Protein AF-A0A2E3D501-F1 (afdb_monomer_lite)

Radius of gyration: 14.94 Å; chains: 1; bounding box: 32×20×45 Å

Sequence (81 aa):
MSAILYKRVDGEVKEFRVDAVRVHALLQDGYFASPELADADSNETGKLSNEEVREAAKEAGISNWKTAKIDTLKKKLNEQD

pLDDT: mean 78.24, std 8.76, range [47.16, 91.31]

Structure (mmCIF, N/CA/C/O backbone):
data_AF-A0A2E3D501-F1
#
_entry.id   AF-A0A2E3D501-F1
#
loop_
_atom_site.group_PDB
_atom_site.id
_atom_site.type_symbol
_atom_site.label_atom_id
_atom_site.label_alt_id
_atom_site.label_comp_id
_atom_site.label_asym_id
_atom_site.label_entity_id
_atom_site.label_seq_id
_atom_site.pdbx_PDB_ins_code
_atom_site.Cartn_x
_atom_site.Cartn_y
_atom_site.Cartn_z
_atom_site.occupancy
_atom_site.B_iso_or_equiv
_atom_site.auth_seq_id
_atom_site.auth_comp_id
_atom_site.auth_asym_id
_atom_site.auth_atom_id
_atom_site.pdbx_PDB_model_num
ATOM 1 N N . MET A 1 1 ? 3.101 -4.405 -25.337 1.00 70.31 1 MET A N 1
ATOM 2 C CA . MET A 1 1 ? 2.662 -3.098 -24.794 1.00 70.31 1 MET A CA 1
ATOM 3 C C . MET A 1 1 ? 3.406 -2.880 -23.486 1.00 70.31 1 MET A C 1
ATOM 5 O O . MET A 1 1 ? 3.513 -3.833 -22.729 1.00 70.31 1 MET A O 1
ATOM 9 N N . SER A 1 2 ? 3.962 -1.691 -23.248 1.00 82.50 2 SER A N 1
ATOM 10 C CA . SER A 1 2 ? 4.547 -1.342 -21.942 1.00 82.50 2 SER A CA 1
ATOM 11 C C . SER A 1 2 ? 3.656 -0.306 -21.273 1.00 82.50 2 SER A C 1
ATOM 13 O O . SER A 1 2 ? 3.052 0.506 -21.972 1.00 82.50 2 SER A O 1
ATOM 15 N N . ALA A 1 3 ? 3.555 -0.370 -19.953 1.00 86.44 3 ALA A N 1
ATOM 16 C CA . ALA A 1 3 ? 2.864 0.611 -19.132 1.00 86.44 3 ALA A CA 1
ATOM 17 C C . ALA A 1 3 ? 3.877 1.333 -18.245 1.00 86.44 3 ALA A C 1
ATOM 19 O O . ALA A 1 3 ? 4.981 0.835 -18.012 1.00 86.44 3 ALA A O 1
ATOM 20 N N . ILE A 1 4 ? 3.496 2.510 -17.772 1.00 90.25 4 ILE A N 1
ATOM 21 C CA . ILE A 1 4 ? 4.284 3.297 -16.834 1.00 90.25 4 ILE A CA 1
ATOM 22 C C . ILE A 1 4 ? 3.537 3.280 -15.507 1.00 90.25 4 ILE A C 1
ATOM 24 O O . ILE A 1 4 ? 2.337 3.545 -15.477 1.00 90.25 4 ILE A O 1
ATOM 28 N N . LEU A 1 5 ? 4.242 2.916 -14.442 1.00 90.31 5 LEU A N 1
ATOM 29 C CA . LEU A 1 5 ? 3.747 2.952 -13.073 1.00 90.31 5 LEU A CA 1
ATOM 30 C C . LEU A 1 5 ? 4.721 3.726 -12.189 1.00 90.31 5 LEU A C 1
ATOM 32 O O . LEU A 1 5 ? 5.911 3.808 -12.481 1.00 90.31 5 LEU A O 1
ATOM 36 N N . TYR A 1 6 ? 4.217 4.246 -11.082 1.00 88.06 6 TYR A N 1
ATOM 37 C CA . TYR A 1 6 ? 4.945 5.086 -10.141 1.00 88.06 6 TYR A CA 1
ATOM 38 C C . TYR A 1 6 ? 4.977 4.419 -8.772 1.00 88.06 6 TYR A C 1
ATOM 40 O O . TYR A 1 6 ? 4.011 3.771 -8.375 1.00 88.06 6 TYR A O 1
ATOM 48 N N . LYS A 1 7 ? 6.079 4.557 -8.040 1.00 85.62 7 LYS A N 1
ATOM 49 C CA . LYS A 1 7 ? 6.178 4.079 -6.657 1.00 85.62 7 LYS A CA 1
ATOM 50 C C . LYS A 1 7 ? 7.079 5.002 -5.858 1.00 85.62 7 LYS A C 1
ATOM 52 O O . LYS A 1 7 ? 8.102 5.451 -6.377 1.00 85.62 7 LYS A O 1
ATOM 57 N N . ARG A 1 8 ? 6.717 5.254 -4.602 1.00 81.62 8 ARG A N 1
ATOM 58 C CA . ARG A 1 8 ? 7.576 5.978 -3.671 1.00 81.62 8 ARG A CA 1
ATOM 59 C C . ARG A 1 8 ? 8.666 5.056 -3.137 1.00 81.62 8 ARG A C 1
ATOM 61 O O . ARG A 1 8 ? 8.374 3.964 -2.656 1.00 81.62 8 ARG A O 1
ATOM 68 N N . VAL A 1 9 ? 9.917 5.479 -3.267 1.00 79.56 9 VAL A N 1
ATOM 69 C CA . VAL A 1 9 ? 11.100 4.739 -2.819 1.00 79.56 9 VAL A CA 1
ATOM 70 C C . VAL A 1 9 ? 12.080 5.741 -2.224 1.00 79.56 9 VAL A C 1
ATOM 72 O O . VAL A 1 9 ? 12.525 6.638 -2.940 1.00 79.56 9 VAL A O 1
ATOM 75 N N . ASP A 1 10 ? 12.429 5.575 -0.948 1.00 77.19 10 ASP A N 1
ATOM 76 C CA . ASP A 1 10 ? 13.308 6.479 -0.193 1.00 77.19 10 ASP A CA 1
ATOM 77 C C . ASP A 1 10 ? 12.795 7.935 -0.178 1.00 77.19 10 ASP A C 1
ATOM 79 O O . ASP A 1 10 ? 13.548 8.890 -0.358 1.00 77.19 10 ASP A O 1
ATOM 83 N N . GLY A 1 11 ? 11.481 8.114 -0.018 1.00 75.12 11 GLY A N 1
ATOM 84 C CA . GLY A 1 11 ? 10.82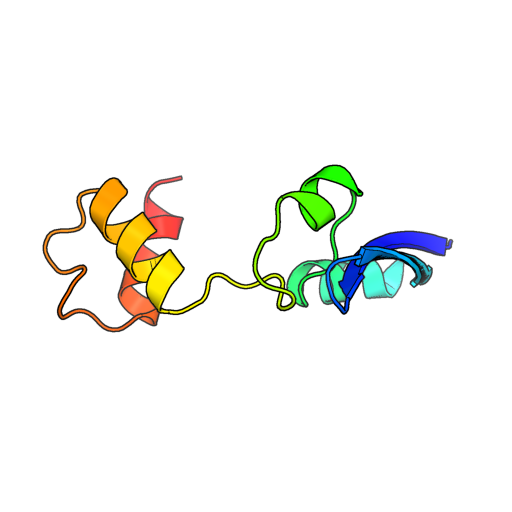2 9.423 -0.015 1.00 75.12 11 GLY A CA 1
ATOM 85 C C . GLY A 1 11 ? 10.591 10.067 -1.390 1.00 75.12 11 GLY A C 1
ATOM 86 O O . GLY A 1 11 ? 9.834 11.039 -1.457 1.00 75.12 11 GLY A O 1
ATOM 87 N N . GLU A 1 12 ? 11.140 9.513 -2.476 1.00 80.31 12 GLU A N 1
ATOM 88 C CA . GLU A 1 12 ? 11.013 10.039 -3.843 1.00 80.31 12 GLU A CA 1
ATOM 89 C C . GLU A 1 12 ? 10.079 9.189 -4.717 1.00 80.31 12 GLU A C 1
ATOM 91 O O . GLU A 1 12 ? 10.092 7.957 -4.661 1.00 80.31 12 GLU A O 1
ATOM 96 N N . VAL A 1 13 ? 9.293 9.832 -5.587 1.00 85.31 13 VAL A N 1
ATOM 97 C CA . VAL A 1 13 ? 8.481 9.127 -6.589 1.00 85.31 13 VAL A CA 1
ATOM 98 C C . VAL A 1 13 ? 9.363 8.697 -7.758 1.00 85.31 13 VAL A C 1
ATOM 100 O O . VAL A 1 13 ? 9.910 9.527 -8.484 1.00 85.31 13 VAL A O 1
ATOM 103 N N . LYS A 1 14 ? 9.469 7.384 -7.975 1.00 86.69 14 LYS A N 1
ATOM 104 C CA . LYS A 1 14 ? 10.200 6.791 -9.100 1.00 86.69 14 LYS A CA 1
ATOM 105 C C . LYS A 1 14 ? 9.242 6.246 -10.150 1.00 86.69 14 LYS A C 1
ATOM 107 O O . LYS A 1 14 ? 8.231 5.621 -9.829 1.00 86.69 14 LYS A O 1
ATOM 112 N N . GLU A 1 15 ? 9.598 6.462 -11.412 1.00 91.31 15 GLU A N 1
ATOM 113 C CA . GLU A 1 15 ? 8.889 5.931 -12.573 1.00 91.31 15 GLU A CA 1
ATOM 114 C C . GLU A 1 15 ? 9.450 4.557 -12.968 1.00 91.31 15 GLU A C 1
ATOM 116 O O . GLU A 1 15 ? 10.661 4.369 -13.100 1.00 91.31 15 GLU A O 1
ATOM 121 N N . PHE A 1 16 ? 8.561 3.595 -13.198 1.00 88.44 16 PHE A N 1
ATOM 122 C CA . PHE A 1 16 ? 8.888 2.239 -13.606 1.00 88.44 16 PHE A CA 1
ATOM 123 C C . PHE A 1 16 ? 8.144 1.881 -14.884 1.00 88.44 16 PHE A C 1
ATOM 125 O O . PHE A 1 16 ? 6.912 1.845 -14.937 1.00 88.44 16 PHE A O 1
ATOM 132 N N . ARG A 1 17 ? 8.910 1.535 -15.918 1.00 90.81 17 ARG A N 1
ATOM 133 C CA . ARG A 1 17 ? 8.358 0.984 -17.151 1.00 90.81 17 ARG A CA 1
ATOM 134 C C . ARG A 1 17 ? 8.181 -0.519 -17.000 1.00 90.81 17 ARG A C 1
ATOM 136 O O . ARG A 1 17 ? 9.149 -1.250 -16.801 1.00 90.81 17 ARG A O 1
ATOM 143 N N . VAL A 1 18 ? 6.941 -0.975 -17.098 1.00 88.31 18 VAL A N 1
ATOM 144 C CA . VAL A 1 18 ? 6.547 -2.345 -16.763 1.00 88.31 18 VAL A CA 1
ATOM 145 C C . VAL A 1 18 ? 5.825 -3.005 -17.929 1.00 88.31 18 VAL A C 1
ATOM 147 O O . VAL A 1 18 ? 5.307 -2.347 -18.836 1.00 88.31 18 VAL A O 1
ATOM 150 N N . ASP A 1 19 ? 5.793 -4.333 -17.914 1.00 90.69 19 ASP A N 1
ATOM 151 C CA . ASP A 1 19 ? 4.989 -5.093 -18.864 1.00 90.69 19 ASP A CA 1
ATOM 152 C C . ASP A 1 19 ? 3.500 -4.891 -18.556 1.00 90.69 19 ASP A C 1
ATOM 154 O O . ASP A 1 19 ? 3.084 -5.010 -17.401 1.00 90.69 19 ASP A O 1
ATOM 158 N N . ALA A 1 20 ? 2.698 -4.620 -19.589 1.00 83.75 20 ALA A N 1
ATOM 159 C CA . ALA A 1 20 ? 1.254 -4.441 -19.464 1.00 83.75 20 ALA A CA 1
ATOM 160 C C . ALA A 1 20 ? 0.565 -5.628 -18.765 1.00 83.75 20 ALA A C 1
ATOM 162 O O . ALA A 1 20 ? -0.400 -5.429 -18.031 1.00 83.75 20 ALA A O 1
ATOM 163 N N . VAL A 1 21 ? 1.089 -6.850 -18.922 1.00 88.31 21 VAL A N 1
ATOM 164 C CA . VAL A 1 21 ? 0.530 -8.054 -18.280 1.00 88.31 21 VAL A CA 1
ATOM 165 C C . VAL A 1 21 ? 0.729 -8.037 -16.759 1.00 88.31 21 VAL A C 1
ATOM 167 O O . VAL A 1 21 ? -0.072 -8.600 -16.016 1.00 88.31 21 VAL A O 1
ATOM 170 N N . ARG A 1 22 ? 1.781 -7.370 -16.270 1.00 85.75 22 ARG A N 1
ATOM 171 C CA . ARG A 1 22 ? 2.124 -7.314 -14.838 1.00 85.75 22 ARG A CA 1
ATOM 172 C C . ARG A 1 22 ? 1.538 -6.097 -14.129 1.00 85.75 22 ARG A C 1
ATOM 174 O O . ARG A 1 22 ? 1.630 -6.030 -12.908 1.00 85.75 22 ARG A O 1
ATOM 181 N N . VAL A 1 23 ? 0.907 -5.174 -14.858 1.00 85.00 23 VAL A N 1
ATOM 182 C CA . VAL A 1 23 ? 0.336 -3.937 -14.300 1.00 85.00 23 VAL A CA 1
ATOM 183 C C . VAL A 1 23 ? -0.619 -4.230 -13.153 1.00 85.00 23 VAL A C 1
ATOM 185 O O . VAL A 1 23 ? -0.465 -3.653 -12.086 1.00 85.00 23 VAL A O 1
ATOM 188 N N . HIS A 1 24 ? -1.558 -5.163 -13.329 1.00 82.62 24 HIS A N 1
ATOM 189 C CA . HIS A 1 24 ? -2.541 -5.473 -12.289 1.00 82.62 24 HIS A CA 1
ATOM 190 C C . HIS A 1 24 ? -1.890 -5.972 -10.989 1.00 82.62 24 HIS A C 1
ATOM 192 O O . HIS A 1 24 ? -2.258 -5.528 -9.906 1.00 82.62 24 HIS A O 1
ATOM 198 N N . ALA A 1 25 ? -0.884 -6.844 -11.097 1.00 84.06 25 ALA A N 1
ATOM 199 C CA . ALA A 1 25 ? -0.155 -7.350 -9.937 1.00 84.06 25 ALA A CA 1
ATOM 200 C C . ALA A 1 25 ? 0.666 -6.247 -9.251 1.00 84.06 25 ALA A C 1
ATOM 202 O O . ALA A 1 25 ? 0.713 -6.188 -8.029 1.00 84.06 25 ALA A O 1
ATOM 203 N N . LEU A 1 26 ? 1.283 -5.354 -10.028 1.00 83.31 26 LEU A N 1
ATOM 204 C CA . LEU A 1 26 ? 2.076 -4.249 -9.490 1.00 83.31 26 LEU A CA 1
ATOM 205 C C . LEU A 1 26 ? 1.198 -3.194 -8.813 1.00 83.31 26 LEU A C 1
ATOM 207 O O . LEU A 1 26 ? 1.567 -2.702 -7.752 1.00 83.31 26 LEU A O 1
ATOM 211 N N . LEU A 1 27 ? 0.011 -2.909 -9.353 1.00 81.88 27 LEU A N 1
ATOM 212 C CA . LEU A 1 27 ? -0.970 -2.046 -8.690 1.00 81.88 27 LEU A CA 1
ATOM 213 C C . LEU A 1 27 ? -1.392 -2.606 -7.319 1.00 81.88 27 LEU A C 1
ATOM 215 O O . LEU A 1 27 ? -1.572 -1.851 -6.372 1.00 81.88 27 LEU A O 1
ATOM 219 N N . GLN A 1 28 ? -1.493 -3.933 -7.180 1.00 78.12 28 GLN A N 1
ATOM 220 C CA . GLN A 1 28 ? -1.759 -4.585 -5.888 1.00 78.12 28 GLN A CA 1
ATOM 221 C C . GLN A 1 28 ? -0.546 -4.606 -4.942 1.00 78.12 28 GLN A C 1
ATOM 223 O O . GLN A 1 28 ? -0.710 -4.771 -3.732 1.00 78.12 28 GLN A O 1
ATOM 228 N N . ASP A 1 29 ? 0.664 -4.448 -5.478 1.00 78.00 29 ASP A N 1
ATOM 229 C CA . ASP A 1 29 ? 1.925 -4.449 -4.727 1.00 78.00 29 ASP A CA 1
ATOM 230 C C . ASP A 1 29 ? 2.409 -3.032 -4.358 1.00 78.00 29 ASP A C 1
ATOM 232 O O . ASP A 1 29 ? 3.567 -2.820 -3.981 1.00 78.00 29 ASP A O 1
ATOM 236 N N . GLY A 1 30 ? 1.514 -2.046 -4.472 1.00 73.94 30 GLY A N 1
ATOM 237 C CA . GLY A 1 30 ? 1.773 -0.667 -4.069 1.00 73.94 30 GLY A CA 1
ATOM 238 C C . GLY A 1 30 ? 2.432 0.200 -5.140 1.00 73.94 30 GLY A C 1
ATOM 239 O O . GLY A 1 30 ? 3.096 1.179 -4.813 1.00 73.94 30 GLY A O 1
ATOM 240 N N . TYR A 1 31 ? 2.302 -0.168 -6.416 1.00 84.19 31 TYR A N 1
ATOM 241 C CA . TYR A 1 31 ? 2.566 0.750 -7.521 1.00 84.19 31 TYR A CA 1
ATOM 242 C C . TYR A 1 31 ? 1.292 1.514 -7.880 1.00 84.19 31 TYR A C 1
ATOM 244 O O . TYR A 1 31 ? 0.182 1.008 -7.752 1.00 84.19 31 TYR A O 1
ATOM 252 N N . PHE A 1 32 ? 1.456 2.716 -8.411 1.00 85.62 32 PHE A N 1
ATOM 253 C CA . PHE A 1 32 ? 0.366 3.611 -8.762 1.00 85.62 32 PHE A CA 1
ATOM 254 C C . PHE A 1 32 ? 0.386 3.937 -10.250 1.00 85.62 32 PHE A C 1
ATOM 256 O O . PHE A 1 32 ? 1.440 4.032 -10.875 1.00 85.62 32 PHE A O 1
ATOM 263 N N . ALA A 1 33 ? -0.795 4.139 -10.827 1.00 84.50 33 ALA A N 1
ATOM 264 C CA . ALA A 1 33 ? -0.927 4.573 -12.217 1.00 84.50 33 ALA A CA 1
ATOM 265 C C . ALA A 1 33 ? -0.651 6.078 -12.409 1.00 84.50 33 ALA A C 1
ATOM 267 O O . ALA A 1 33 ? -0.513 6.526 -13.543 1.00 84.50 33 ALA A O 1
ATOM 268 N N . SER A 1 34 ? -0.572 6.849 -11.317 1.00 84.38 34 SER A N 1
ATOM 269 C CA . SER A 1 34 ? -0.313 8.291 -11.324 1.00 84.38 34 SER A CA 1
ATOM 270 C C . SER A 1 34 ? 0.788 8.645 -10.317 1.00 84.38 34 SER A C 1
ATOM 272 O O . SER A 1 34 ? 0.784 8.088 -9.214 1.00 84.38 34 SER A O 1
ATOM 274 N N . PRO A 1 35 ? 1.705 9.573 -10.654 1.00 81.94 35 PRO A N 1
ATOM 275 C CA . PRO A 1 35 ? 2.734 10.040 -9.731 1.00 81.94 35 PRO A CA 1
ATOM 276 C C . PRO A 1 35 ? 2.145 10.785 -8.529 1.00 81.94 35 PRO A C 1
ATOM 278 O O . PRO A 1 35 ? 2.702 10.699 -7.444 1.00 81.94 35 PRO A O 1
ATOM 281 N N . GLU A 1 36 ? 0.998 11.450 -8.684 1.00 80.50 36 GLU A N 1
ATOM 282 C CA . GLU A 1 36 ? 0.313 12.158 -7.591 1.00 80.50 36 GLU A CA 1
ATOM 283 C C . GLU A 1 36 ? -0.161 11.191 -6.500 1.00 80.50 36 GLU A C 1
ATOM 285 O O . GLU A 1 36 ? -0.045 11.479 -5.314 1.00 80.50 36 GLU A O 1
ATOM 290 N N . LEU A 1 37 ? -0.650 10.011 -6.899 1.00 77.31 37 LEU A N 1
ATOM 291 C CA . LEU A 1 37 ? -1.058 8.964 -5.959 1.00 77.31 37 LEU A CA 1
ATOM 292 C C . LEU A 1 37 ? 0.152 8.352 -5.247 1.00 77.31 37 LEU A C 1
ATOM 294 O O . LEU A 1 37 ? 0.072 8.060 -4.060 1.00 77.31 37 LEU A O 1
ATOM 298 N N . ALA A 1 38 ? 1.275 8.202 -5.957 1.00 78.00 38 ALA A N 1
ATOM 299 C CA . ALA A 1 38 ? 2.524 7.741 -5.359 1.00 78.00 38 ALA A CA 1
ATOM 300 C C . ALA A 1 38 ? 3.138 8.778 -4.400 1.00 78.00 38 ALA A C 1
ATOM 302 O O . ALA A 1 38 ? 3.782 8.390 -3.432 1.00 78.00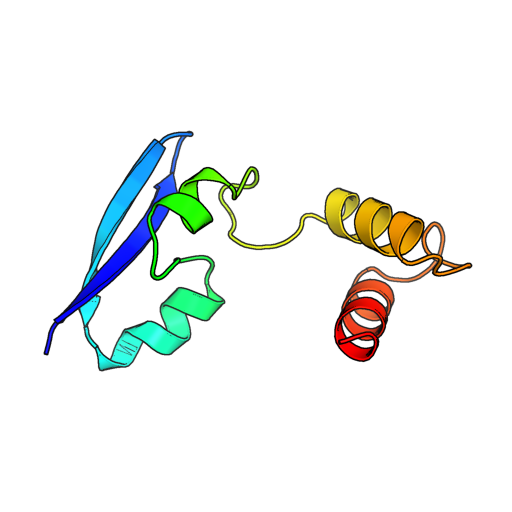 38 ALA A O 1
ATOM 303 N N . ASP A 1 39 ? 2.952 10.076 -4.651 1.00 75.62 39 ASP A N 1
ATOM 304 C CA . ASP A 1 39 ? 3.443 11.146 -3.772 1.00 75.62 39 ASP A CA 1
ATOM 305 C C . ASP A 1 39 ? 2.540 11.368 -2.550 1.00 75.62 39 ASP A C 1
ATOM 307 O O . ASP A 1 39 ? 3.022 11.688 -1.462 1.00 75.62 39 ASP A O 1
ATOM 311 N N . ALA A 1 40 ? 1.231 11.152 -2.702 1.00 71.31 40 ALA A N 1
ATOM 312 C CA . ALA A 1 40 ? 0.284 11.151 -1.590 1.00 71.31 40 ALA A CA 1
ATOM 313 C C . ALA A 1 40 ? 0.493 9.954 -0.645 1.00 71.31 40 ALA A C 1
ATOM 315 O O . ALA A 1 40 ? 0.156 10.030 0.539 1.00 71.31 40 ALA A O 1
ATOM 316 N N . ASP A 1 41 ? 1.068 8.858 -1.150 1.00 65.06 41 ASP A N 1
ATOM 317 C CA . ASP A 1 41 ? 1.410 7.697 -0.341 1.00 65.06 41 ASP A CA 1
ATOM 318 C C . ASP A 1 41 ? 2.568 8.040 0.604 1.00 65.06 41 ASP A C 1
ATOM 320 O O . ASP A 1 41 ? 3.722 8.235 0.211 1.00 65.06 41 ASP A O 1
ATOM 324 N N . SER A 1 42 ? 2.233 8.185 1.883 1.00 62.06 42 SER A N 1
ATOM 325 C CA . SER A 1 42 ? 3.188 8.520 2.946 1.00 62.06 42 SER A CA 1
ATOM 326 C C . SER A 1 42 ? 3.882 7.277 3.510 1.00 62.06 42 SER A C 1
ATOM 328 O O . SER A 1 42 ? 4.873 7.395 4.231 1.00 62.06 42 SER A O 1
ATOM 330 N N . ASN A 1 43 ? 3.387 6.083 3.169 1.00 60.56 43 ASN A N 1
ATOM 331 C CA . ASN A 1 43 ? 4.042 4.816 3.454 1.00 60.56 43 ASN A CA 1
ATOM 332 C C . ASN A 1 43 ? 4.688 4.305 2.154 1.00 60.56 43 ASN A C 1
ATOM 334 O O . ASN A 1 43 ? 4.057 4.256 1.117 1.00 60.56 43 ASN A O 1
ATOM 338 N N . GLU A 1 44 ? 5.949 3.881 2.157 1.00 60.66 44 GLU A N 1
ATOM 339 C CA . GLU A 1 44 ? 6.623 3.385 0.932 1.00 60.66 44 GLU A CA 1
ATOM 340 C C . GLU A 1 44 ? 6.124 1.994 0.480 1.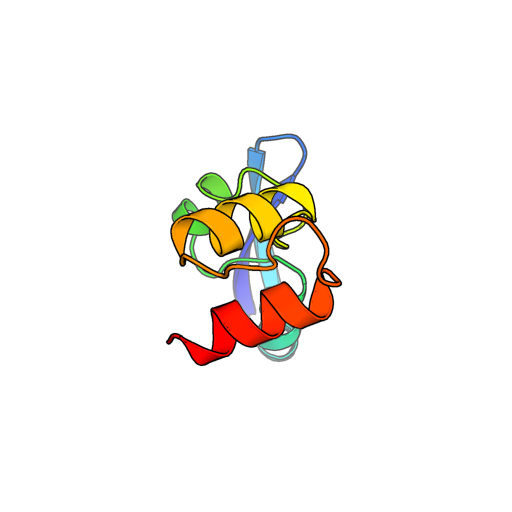00 60.66 44 GLU A C 1
ATOM 342 O O . GLU A 1 44 ? 6.702 1.330 -0.388 1.00 60.66 44 GLU A O 1
ATOM 347 N N . THR A 1 45 ? 5.059 1.507 1.119 1.00 59.84 45 THR A N 1
ATOM 348 C CA . THR A 1 45 ? 4.552 0.147 0.972 1.00 59.84 45 THR A CA 1
ATOM 349 C C . THR A 1 45 ? 3.322 0.057 0.075 1.00 59.84 45 THR A C 1
ATOM 351 O O . THR A 1 45 ? 2.957 -1.064 -0.286 1.00 59.84 45 THR A O 1
ATOM 354 N N . GLY A 1 46 ? 2.678 1.181 -0.280 1.00 56.50 46 GLY A N 1
ATOM 355 C CA . GLY A 1 46 ? 1.379 1.195 -0.962 1.00 56.50 46 GLY A CA 1
ATOM 356 C C . GLY A 1 46 ? 0.289 0.454 -0.197 1.00 56.50 46 GLY A C 1
ATOM 357 O O . GLY A 1 46 ? -0.669 -0.053 -0.781 1.00 56.50 46 GLY A O 1
ATOM 358 N N . LYS A 1 47 ? 0.464 0.319 1.119 1.00 61.84 47 LYS A N 1
ATOM 359 C CA . LYS A 1 47 ? -0.413 -0.424 2.018 1.00 61.84 47 LYS A CA 1
ATOM 360 C C . LYS A 1 47 ? -0.581 0.407 3.269 1.00 61.84 47 LYS A C 1
ATOM 362 O O . LYS A 1 47 ? 0.396 0.668 3.956 1.00 61.84 47 LYS A O 1
ATOM 367 N N . LEU A 1 48 ? -1.835 0.690 3.618 1.00 63.66 48 LEU A N 1
ATOM 368 C CA . LEU A 1 48 ? -2.168 1.269 4.916 1.00 63.66 48 LEU A CA 1
ATOM 369 C C . LEU A 1 48 ? -1.479 0.458 6.020 1.00 63.66 48 LEU A C 1
ATOM 371 O O . LEU A 1 48 ? -1.749 -0.745 6.200 1.00 63.66 48 LEU A O 1
ATOM 375 N N . SER A 1 49 ? -0.583 1.127 6.737 1.00 67.00 49 SER A N 1
ATOM 376 C CA . SER A 1 49 ? 0.037 0.618 7.947 1.00 67.00 49 SER A CA 1
ATOM 377 C C . SER A 1 49 ? -1.040 0.320 8.986 1.00 67.00 49 SER A C 1
ATOM 379 O O . SER A 1 49 ? -2.163 0.824 8.938 1.00 67.00 49 SER A O 1
ATOM 381 N N . ASN A 1 50 ? -0.719 -0.523 9.963 1.00 74.62 50 ASN A N 1
ATOM 382 C CA . ASN A 1 50 ? -1.693 -0.894 10.988 1.00 74.62 50 ASN A CA 1
ATOM 383 C C . ASN A 1 50 ? -2.217 0.320 11.780 1.00 74.62 50 ASN A C 1
ATOM 385 O O . ASN A 1 50 ? -3.344 0.279 12.274 1.00 74.62 50 ASN A O 1
ATOM 389 N N . GLU A 1 51 ? -1.413 1.378 11.902 1.00 73.12 51 GLU A N 1
ATOM 390 C CA . GLU A 1 51 ? -1.818 2.637 12.529 1.00 73.12 51 GLU A CA 1
ATOM 391 C C . GLU A 1 51 ? -2.756 3.439 11.626 1.00 73.12 51 GLU A C 1
ATOM 393 O O . GLU A 1 51 ? -3.827 3.829 12.086 1.00 73.12 51 GLU A O 1
ATOM 398 N N . GLU A 1 52 ? -2.443 3.578 10.336 1.00 72.38 52 GLU A N 1
ATOM 399 C CA . GLU A 1 52 ? -3.326 4.247 9.370 1.00 72.38 52 GLU A CA 1
ATOM 400 C C . GLU A 1 52 ? -4.672 3.523 9.232 1.00 72.38 52 GLU A C 1
ATOM 402 O O . GLU A 1 52 ? -5.714 4.167 9.194 1.00 72.38 52 GLU A O 1
ATOM 407 N N . VAL A 1 53 ? -4.694 2.183 9.260 1.00 78.12 53 VAL A N 1
ATOM 408 C CA . VAL A 1 53 ? -5.951 1.410 9.279 1.00 78.12 53 VAL A CA 1
ATOM 409 C C . VAL A 1 53 ? -6.780 1.726 10.525 1.00 78.12 53 VAL A C 1
ATOM 411 O O . VAL A 1 53 ? -8.009 1.735 10.46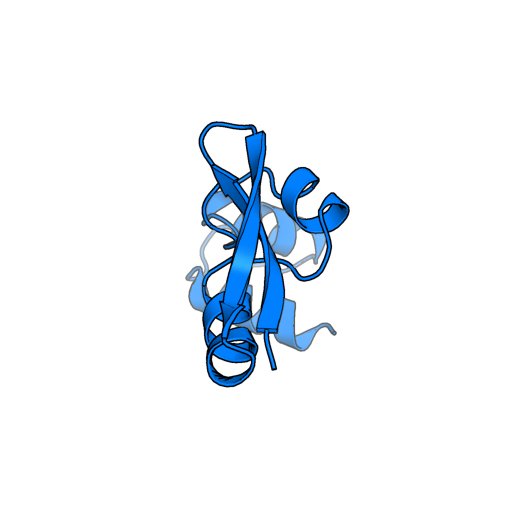3 1.00 78.12 53 VAL A O 1
ATOM 414 N N . ARG A 1 54 ? -6.138 1.951 11.675 1.00 81.31 54 ARG A N 1
ATOM 415 C CA . ARG A 1 54 ? -6.841 2.266 12.924 1.00 81.31 54 ARG A CA 1
ATOM 416 C C . ARG A 1 54 ? -7.362 3.691 12.953 1.00 81.31 54 ARG A C 1
ATOM 418 O O . ARG A 1 54 ? -8.485 3.878 13.412 1.00 81.31 54 ARG A O 1
ATOM 425 N N . GLU A 1 55 ? -6.586 4.657 12.475 1.00 81.50 55 GLU A N 1
ATOM 426 C CA . GLU A 1 55 ? -7.049 6.040 12.339 1.00 81.50 55 GLU A CA 1
ATOM 427 C C . GLU A 1 55 ? -8.170 6.133 11.293 1.00 81.50 55 GLU A C 1
ATOM 429 O O . GLU A 1 55 ? -9.231 6.658 11.614 1.00 81.50 55 GLU A O 1
ATOM 434 N N . ALA A 1 56 ? -8.042 5.481 10.132 1.00 79.56 56 ALA A N 1
ATOM 435 C CA . ALA A 1 56 ? -9.124 5.395 9.148 1.00 79.56 56 ALA A CA 1
ATOM 436 C C . ALA A 1 56 ? -10.383 4.733 9.735 1.00 79.56 56 ALA A C 1
ATOM 438 O O . ALA A 1 56 ? -11.491 5.236 9.578 1.00 79.56 56 ALA A O 1
ATOM 439 N N . ALA A 1 57 ? -10.237 3.632 10.484 1.00 82.19 57 ALA A N 1
ATOM 440 C CA . ALA A 1 57 ? -11.366 2.977 11.149 1.00 82.19 57 ALA A CA 1
ATOM 441 C C . ALA A 1 57 ? -12.028 3.852 12.226 1.00 82.19 57 ALA A C 1
ATOM 443 O O . ALA A 1 57 ? -13.233 3.746 12.463 1.00 82.19 57 ALA A O 1
ATOM 444 N N . LYS A 1 58 ? -11.245 4.694 12.899 1.00 82.50 58 LYS A N 1
ATOM 445 C CA . LYS A 1 58 ? -11.720 5.661 13.890 1.00 82.50 58 LYS A CA 1
ATOM 446 C C . LYS A 1 58 ? -12.468 6.813 13.218 1.00 82.50 58 LYS A C 1
ATOM 448 O O . LYS A 1 58 ? -13.549 7.151 13.696 1.00 82.50 58 LYS A O 1
ATOM 453 N N . GLU A 1 59 ? -11.952 7.359 12.116 1.00 81.56 59 GLU A N 1
ATOM 454 C CA . GLU A 1 59 ? -12.629 8.381 11.302 1.00 81.56 59 GLU A CA 1
ATOM 455 C C . GLU A 1 59 ? -13.936 7.856 10.692 1.00 81.56 59 GLU A C 1
ATOM 457 O O . GLU A 1 59 ? -14.961 8.530 10.748 1.00 81.56 59 GLU A O 1
ATOM 462 N N . ALA A 1 60 ? -13.939 6.604 10.235 1.00 78.69 60 ALA A N 1
ATOM 463 C CA . ALA A 1 60 ? -15.118 5.881 9.756 1.00 78.69 60 ALA A CA 1
ATOM 464 C C . ALA A 1 60 ? -16.150 5.530 10.855 1.00 78.69 60 ALA A C 1
ATOM 466 O O . ALA A 1 60 ? -17.196 4.939 10.572 1.00 78.69 60 ALA A O 1
ATOM 467 N N . GLY A 1 61 ? -15.861 5.835 12.126 1.00 80.38 61 GLY A N 1
ATOM 468 C CA . GLY A 1 61 ? -16.771 5.597 13.250 1.00 80.38 61 GLY A CA 1
ATOM 469 C C . GLY A 1 61 ? -16.906 4.130 13.680 1.00 80.38 61 GLY A C 1
ATOM 470 O O . GLY A 1 61 ? -17.877 3.765 14.349 1.00 80.38 61 GLY A O 1
ATOM 471 N N . ILE A 1 62 ? -15.953 3.256 13.336 1.00 82.56 62 ILE A N 1
ATOM 472 C CA . ILE A 1 62 ? -15.999 1.833 13.703 1.00 82.56 62 ILE A CA 1
ATOM 473 C C . ILE A 1 62 ? -15.751 1.688 15.207 1.00 82.56 62 ILE A C 1
ATOM 475 O O . ILE A 1 62 ? -14.620 1.770 15.670 1.00 82.56 62 ILE A O 1
ATOM 479 N N . SER A 1 63 ? -16.782 1.363 15.988 1.00 78.88 63 SER A N 1
ATOM 480 C CA . SER A 1 63 ? -16.748 1.347 17.466 1.00 78.88 63 SER A CA 1
ATOM 481 C C . SER A 1 63 ? -15.627 0.495 18.088 1.00 78.88 63 SER A C 1
ATOM 483 O O . SER A 1 63 ? -15.169 0.774 19.193 1.00 78.88 63 SER A O 1
ATOM 485 N N . ASN A 1 64 ? -15.151 -0.525 17.367 1.00 81.56 64 ASN A N 1
ATOM 486 C CA . ASN A 1 64 ? -14.146 -1.477 17.845 1.00 81.56 64 ASN A CA 1
ATOM 487 C C . ASN A 1 64 ? -12.749 -1.225 17.249 1.00 81.56 64 ASN A C 1
ATOM 489 O O . ASN A 1 64 ? -11.904 -2.116 17.305 1.00 81.56 64 ASN A O 1
ATOM 493 N N . TRP A 1 65 ? -12.483 -0.049 16.672 1.00 80.69 65 TRP A N 1
ATOM 494 C CA . TRP A 1 65 ? -11.215 0.278 15.999 1.00 80.69 65 TRP A CA 1
ATOM 495 C C . TRP A 1 65 ? -9.963 0.022 16.861 1.00 80.69 65 TRP A C 1
ATOM 497 O O . TRP A 1 65 ? -8.921 -0.382 16.350 1.00 80.69 65 TRP A O 1
ATOM 507 N N . LYS A 1 66 ? -10.064 0.177 18.189 1.00 75.19 66 LYS A N 1
ATOM 508 C CA . LYS A 1 66 ? -8.933 -0.007 19.116 1.00 75.19 66 LYS A CA 1
ATOM 509 C C . LYS A 1 66 ? -8.632 -1.475 19.455 1.00 75.19 66 LYS A C 1
ATOM 511 O O . LYS A 1 66 ? -7.488 -1.806 19.768 1.00 75.19 66 LYS A O 1
ATOM 516 N N . THR A 1 67 ? -9.637 -2.351 19.416 1.00 81.19 67 THR A N 1
ATOM 517 C CA . THR A 1 67 ? -9.551 -3.744 19.905 1.00 81.19 67 THR A CA 1
ATOM 518 C C . THR A 1 67 ? -9.748 -4.797 18.818 1.00 81.19 67 THR A C 1
ATOM 520 O O . THR A 1 67 ? -9.329 -5.939 18.999 1.00 81.19 67 THR A O 1
ATOM 523 N N . ALA A 1 68 ? -10.358 -4.447 17.687 1.00 79.38 68 ALA A N 1
ATOM 524 C CA . ALA A 1 68 ? -10.552 -5.366 16.576 1.00 79.38 68 ALA A CA 1
ATOM 525 C C . ALA A 1 68 ? -9.230 -5.686 15.860 1.00 79.38 68 ALA A C 1
ATOM 527 O O . ALA A 1 68 ? -8.282 -4.895 15.848 1.00 79.38 68 ALA A O 1
ATOM 528 N N . LYS A 1 69 ? -9.185 -6.867 15.232 1.00 81.00 69 LYS A N 1
ATOM 529 C CA . LYS A 1 69 ? -8.081 -7.261 14.350 1.00 81.00 69 LYS A CA 1
ATOM 530 C C . LYS A 1 69 ? -8.014 -6.317 13.150 1.00 81.00 69 LYS A C 1
ATOM 532 O O . LYS A 1 69 ? -9.053 -5.955 12.602 1.00 81.00 69 LYS A O 1
ATOM 537 N N . ILE A 1 70 ? -6.799 -5.993 12.710 1.00 77.06 70 ILE A N 1
ATOM 538 C CA . ILE A 1 70 ? -6.551 -5.127 11.547 1.00 77.06 70 ILE A CA 1
ATOM 539 C C . ILE A 1 70 ? -7.314 -5.626 10.312 1.00 77.06 70 ILE A C 1
ATOM 541 O O . ILE A 1 70 ? -7.969 -4.828 9.654 1.00 77.06 70 ILE A O 1
ATOM 545 N N . ASP A 1 71 ? -7.330 -6.935 10.045 1.00 77.25 71 ASP A N 1
ATOM 546 C CA . ASP A 1 71 ? -8.067 -7.497 8.901 1.00 77.25 71 ASP A CA 1
ATOM 547 C C . ASP A 1 71 ? -9.577 -7.239 8.980 1.00 77.25 71 ASP A C 1
ATOM 549 O O . ASP A 1 71 ? -10.225 -6.969 7.973 1.00 77.25 71 ASP A O 1
ATOM 553 N N . THR A 1 72 ? -10.151 -7.274 10.187 1.00 80.12 72 THR A N 1
ATOM 554 C CA . THR A 1 72 ? -11.563 -6.935 10.406 1.00 80.12 72 THR A CA 1
ATOM 555 C C . THR A 1 72 ? -11.820 -5.452 10.161 1.0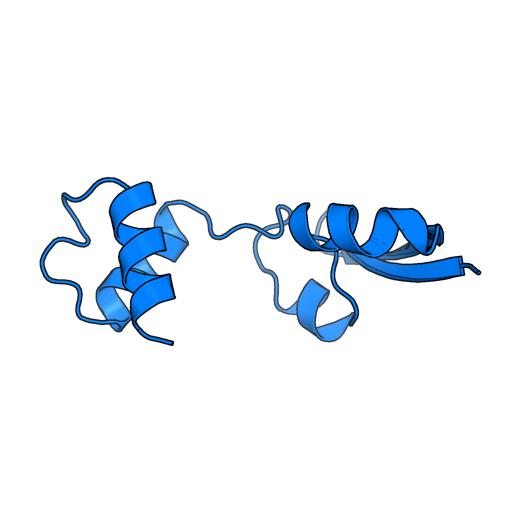0 80.12 72 THR A C 1
ATOM 557 O O . THR A 1 72 ? -12.867 -5.104 9.625 1.00 80.12 72 THR A O 1
ATOM 560 N N . LEU A 1 73 ? -10.875 -4.582 10.527 1.00 80.31 73 LEU A N 1
ATOM 561 C CA . LEU A 1 73 ? -10.966 -3.145 10.264 1.00 80.31 73 LEU A CA 1
ATOM 562 C C . LEU A 1 73 ? -10.858 -2.842 8.771 1.00 80.31 73 LEU A C 1
ATOM 564 O O . LEU A 1 73 ? -11.712 -2.134 8.253 1.00 80.31 73 LEU A O 1
ATOM 568 N N . LYS A 1 74 ? -9.898 -3.455 8.068 1.00 78.38 74 LYS A N 1
ATOM 569 C CA . LYS A 1 74 ? -9.774 -3.358 6.605 1.00 78.38 74 LYS A CA 1
ATOM 570 C C . LYS A 1 74 ? -11.049 -3.813 5.907 1.00 78.38 74 LYS A C 1
ATOM 572 O O . LYS A 1 74 ? -11.543 -3.116 5.034 1.00 78.38 74 LYS A O 1
ATOM 577 N N . LYS A 1 75 ? -11.614 -4.952 6.322 1.00 79.75 75 LYS A N 1
ATOM 578 C CA . LYS A 1 75 ? -12.854 -5.468 5.736 1.00 79.75 75 LYS A CA 1
ATOM 579 C C . LYS A 1 75 ? -14.029 -4.511 5.945 1.00 79.75 75 LYS A C 1
ATOM 581 O O . LYS A 1 75 ? -14.752 -4.247 4.999 1.00 79.75 75 LYS A O 1
ATOM 586 N N . LYS A 1 76 ? -14.181 -3.962 7.154 1.00 78.56 76 LYS A N 1
ATOM 587 C CA . LYS A 1 76 ? -15.244 -2.995 7.462 1.00 78.56 76 LYS A CA 1
ATOM 588 C C . LYS A 1 76 ? -15.091 -1.667 6.721 1.00 78.56 76 LYS A C 1
ATOM 590 O O . LYS A 1 76 ? -16.100 -1.105 6.326 1.00 78.56 76 LYS A O 1
ATOM 595 N N . LEU A 1 77 ? -13.861 -1.185 6.541 1.00 76.62 77 LEU A N 1
ATOM 596 C CA . LEU A 1 77 ? -13.579 0.006 5.736 1.00 76.62 77 LEU A CA 1
ATOM 597 C C . LEU A 1 77 ? -13.941 -0.225 4.265 1.00 76.62 77 LEU A C 1
ATOM 599 O O . LEU A 1 77 ? -14.552 0.631 3.647 1.00 76.62 77 LEU A O 1
ATOM 603 N N . ASN A 1 78 ? -13.641 -1.410 3.734 1.00 74.94 78 ASN A N 1
ATOM 604 C CA . ASN A 1 78 ? -13.942 -1.760 2.346 1.00 74.94 78 ASN A CA 1
ATOM 605 C C . ASN A 1 78 ? -15.432 -2.083 2.094 1.00 74.94 78 ASN A C 1
ATOM 607 O O . ASN A 1 78 ? -15.846 -2.158 0.948 1.00 74.94 78 ASN A O 1
ATOM 611 N N . GLU A 1 79 ? -16.219 -2.347 3.145 1.00 69.38 79 GLU A N 1
ATOM 612 C CA . GLU A 1 79 ? -17.679 -2.559 3.081 1.00 69.38 79 GLU A CA 1
ATOM 613 C C . GLU A 1 79 ? -18.474 -1.238 3.174 1.00 69.38 79 GLU A C 1
ATOM 615 O O . GLU A 1 79 ? -19.700 -1.269 3.074 1.00 69.38 79 GLU A O 1
ATOM 620 N N . GLN A 1 80 ? -17.807 -0.101 3.421 1.00 57.03 80 GLN A N 1
ATOM 621 C CA . GLN A 1 80 ? -18.437 1.225 3.501 1.00 57.03 80 GLN A CA 1
ATOM 622 C C . GLN A 1 80 ? -18.420 2.016 2.176 1.00 57.03 80 GLN A C 1
ATOM 624 O O . GL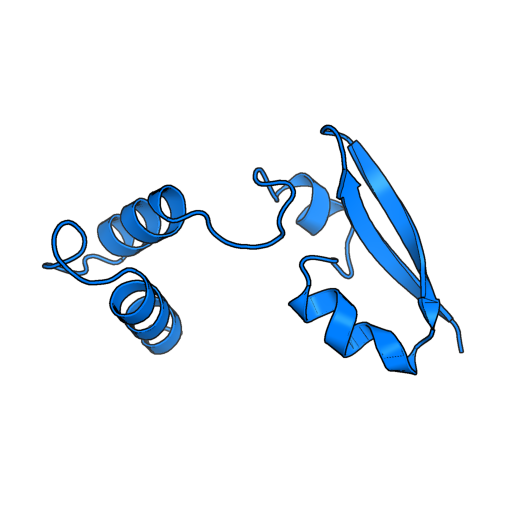N A 1 80 ? -19.124 3.023 2.107 1.00 57.03 80 GLN A O 1
ATOM 629 N N . ASP A 1 81 ? -17.659 1.567 1.170 1.00 47.16 81 ASP A N 1
ATOM 630 C CA . ASP A 1 81 ? -17.703 2.044 -0.231 1.00 47.16 81 ASP A CA 1
ATOM 631 C C . ASP A 1 81 ? -18.853 1.374 -1.011 1.00 47.16 81 ASP A C 1
ATOM 633 O O . ASP A 1 81 ? -19.548 2.073 -1.786 1.00 47.16 81 ASP A O 1
#

Secondary structure (DSSP, 8-state):
-EEEEEEEETTEEEEEEEEGGGHHHHHHTT-BSSHHHHHH--STTSS--HHHHHHHHHHTT-TTTTTS-HHHHHHHHHT--

Foldseek 3Di:
DWAWWWFQDPLDIDIDIGDPVCVVVVVVQQIHNDSVVRNVPPDRRNDQDLVSLLVLLVVVVPVCSPPDDSVVSVVVSVVVD